Protein AF-A0A951EJJ5-F1 (afdb_monomer)

pLDDT: mean 85.57, std 11.72, range [61.19, 97.31]

Sequence (54 aa):
MNRVEIERKVMSETVVEKTWEIPAHGGKGPLTIALRLPEVTITDSQGRHIVISP

Nearest PDB structures (foldseek):
  9cmi-assembly1_A  TM=5.414E-01  e=8.892E+00  Homo sapiens

Radius of gyration: 14.66 Å; Cα contacts (8 Å, |Δi|>4): 71; chains: 1; bounding box: 37×17×35 Å

Structure (mmCIF, N/CA/C/O backbone):
data_AF-A0A951EJJ5-F1
#
_entry.id   AF-A0A951EJJ5-F1
#
loop_
_atom_site.group_PDB
_atom_site.id
_atom_site.type_symbol
_atom_site.label_atom_id
_atom_site.label_alt_id
_atom_site.label_comp_id
_atom_site.label_asym_id
_atom_site.label_entity_id
_atom_site.label_seq_id
_atom_site.pdbx_PDB_ins_code
_atom_site.Cartn_x
_atom_site.Cartn_y
_atom_site.Cartn_z
_atom_site.occupancy
_atom_site.B_iso_or_equiv
_atom_site.auth_seq_id
_atom_site.auth_comp_id
_atom_site.auth_asym_id
_atom_site.auth_atom_id
_atom_site.pdbx_PDB_model_num
ATOM 1 N N . MET A 1 1 ? -19.518 -4.731 23.618 1.00 61.41 1 MET A N 1
ATOM 2 C CA . MET A 1 1 ? -18.581 -4.207 22.609 1.00 61.41 1 MET A CA 1
ATOM 3 C C . MET A 1 1 ? -17.448 -3.535 23.354 1.00 61.41 1 MET A C 1
ATOM 5 O O . MET A 1 1 ? -17.720 -2.662 24.174 1.00 61.41 1 MET A O 1
ATOM 9 N N . ASN A 1 2 ? -16.221 -4.019 23.189 1.00 85.69 2 ASN A N 1
ATOM 10 C CA . ASN A 1 2 ? -15.063 -3.434 23.863 1.00 85.69 2 ASN A CA 1
ATOM 11 C C . ASN A 1 2 ? -14.640 -2.127 23.156 1.00 85.69 2 ASN A C 1
ATOM 13 O O . ASN A 1 2 ? -15.066 -1.842 22.037 1.00 85.69 2 ASN A O 1
ATOM 17 N N . ARG A 1 3 ? -13.801 -1.315 23.804 1.00 76.00 3 ARG A N 1
ATOM 18 C CA . ARG A 1 3 ? -13.354 -0.021 23.262 1.00 76.00 3 ARG A CA 1
ATOM 19 C C . ARG A 1 3 ? -12.662 -0.138 21.895 1.00 76.00 3 ARG A C 1
ATOM 21 O O . ARG A 1 3 ? -12.894 0.702 21.036 1.00 76.00 3 ARG A O 1
ATOM 28 N N . VAL A 1 4 ? -11.886 -1.199 21.676 1.00 78.44 4 VAL A N 1
ATOM 29 C CA . VAL A 1 4 ? -11.179 -1.463 20.411 1.00 78.44 4 VAL A CA 1
ATOM 30 C C . VAL A 1 4 ? -12.163 -1.773 19.279 1.00 78.44 4 VAL A C 1
ATOM 32 O O . VAL A 1 4 ? -11.968 -1.333 18.151 1.00 78.44 4 VAL A O 1
ATOM 35 N N . GLU A 1 5 ? -13.246 -2.497 19.562 1.00 76.75 5 GLU A N 1
ATOM 36 C CA . GLU A 1 5 ? -14.318 -2.769 18.597 1.00 76.75 5 GLU A CA 1
ATOM 37 C C . GLU A 1 5 ? -15.091 -1.496 18.233 1.00 76.75 5 GLU A C 1
ATOM 39 O O . GLU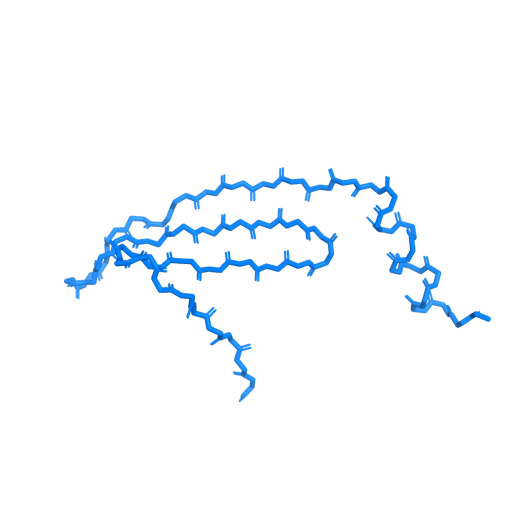 A 1 5 ? -15.425 -1.300 17.066 1.00 76.75 5 GLU A O 1
ATOM 44 N N . ILE A 1 6 ? -15.336 -0.613 19.210 1.00 74.56 6 ILE A N 1
ATOM 45 C CA . ILE A 1 6 ? -15.967 0.697 18.981 1.00 74.56 6 ILE A CA 1
ATOM 46 C C . ILE A 1 6 ? -15.065 1.570 18.101 1.00 74.56 6 ILE A C 1
ATOM 48 O O . ILE A 1 6 ? -15.530 2.099 17.095 1.00 74.56 6 ILE A O 1
ATOM 52 N N . GLU A 1 7 ? -13.778 1.680 18.436 1.00 69.50 7 GLU A N 1
ATOM 53 C CA . GLU A 1 7 ? -12.803 2.466 17.669 1.00 69.50 7 GLU A CA 1
ATOM 54 C C . GLU A 1 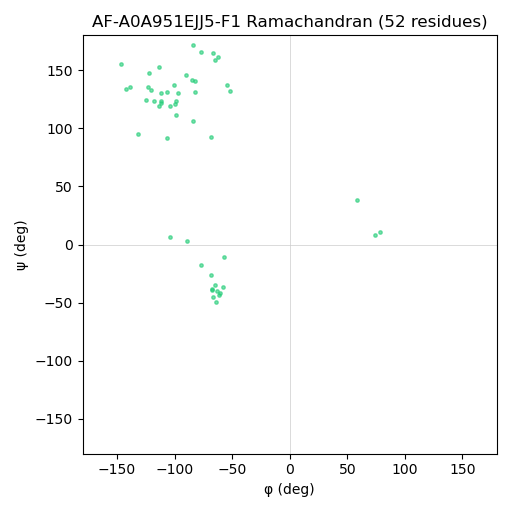7 ? -12.656 1.934 16.234 1.00 69.50 7 GLU A C 1
ATOM 56 O O . GLU A 1 7 ? -12.722 2.713 15.286 1.00 69.50 7 GLU A O 1
ATOM 61 N N . ARG A 1 8 ? -12.573 0.609 16.043 1.00 68.75 8 ARG A N 1
ATOM 62 C CA . ARG A 1 8 ? -12.554 -0.008 14.704 1.00 68.75 8 ARG A CA 1
ATOM 63 C C . ARG A 1 8 ? -13.816 0.289 13.900 1.00 68.75 8 ARG A C 1
ATOM 65 O O . ARG A 1 8 ? -13.714 0.574 12.710 1.00 68.75 8 ARG A O 1
ATOM 72 N N . LYS A 1 9 ? -14.991 0.236 14.531 1.00 68.12 9 LYS A N 1
ATOM 73 C CA . LYS A 1 9 ? -16.265 0.513 13.860 1.00 68.12 9 LYS A CA 1
ATOM 74 C C . LYS A 1 9 ? -16.369 1.981 13.436 1.00 68.12 9 LYS A C 1
ATOM 76 O O . LYS A 1 9 ? -16.680 2.254 12.283 1.00 68.12 9 LYS A O 1
ATOM 81 N N . VAL A 1 10 ? -16.013 2.913 14.317 1.00 66.56 10 VAL A N 1
ATOM 82 C CA . VAL A 1 10 ? -15.989 4.353 14.003 1.00 66.56 10 VAL A CA 1
ATOM 83 C C . VAL A 1 10 ? -14.968 4.667 12.899 1.00 66.56 10 VAL A C 1
ATOM 85 O O . VAL A 1 10 ? -15.262 5.438 11.988 1.00 66.56 10 VAL A O 1
ATOM 88 N N . MET A 1 11 ? -13.794 4.024 12.914 1.00 62.06 11 MET A N 1
ATOM 89 C CA . MET A 1 11 ? -12.817 4.150 11.823 1.00 62.06 11 MET A CA 1
ATOM 90 C C . MET A 1 11 ? -13.334 3.566 10.503 1.00 62.06 11 MET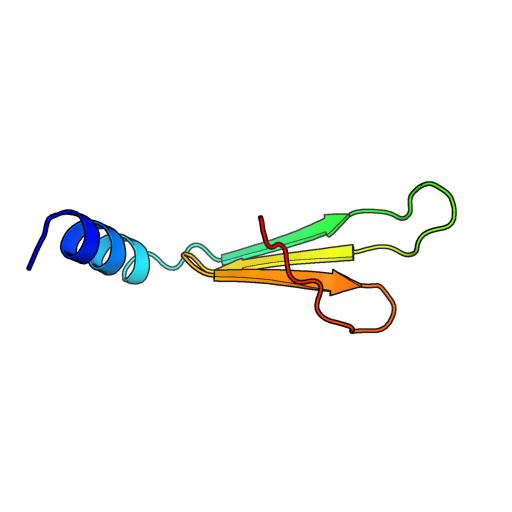 A C 1
ATOM 92 O O . MET A 1 11 ? -13.051 4.132 9.456 1.00 62.06 11 MET A O 1
ATOM 96 N N . SER A 1 12 ? -14.113 2.479 10.533 1.00 61.84 12 SER A N 1
ATOM 97 C CA . SER A 1 12 ? -14.703 1.895 9.318 1.00 61.84 12 SER A CA 1
ATOM 98 C C . SER A 1 12 ? -15.784 2.775 8.680 1.00 61.84 12 SER A C 1
ATOM 100 O O . SER A 1 12 ? -15.990 2.714 7.471 1.00 61.84 12 SER A O 1
ATOM 1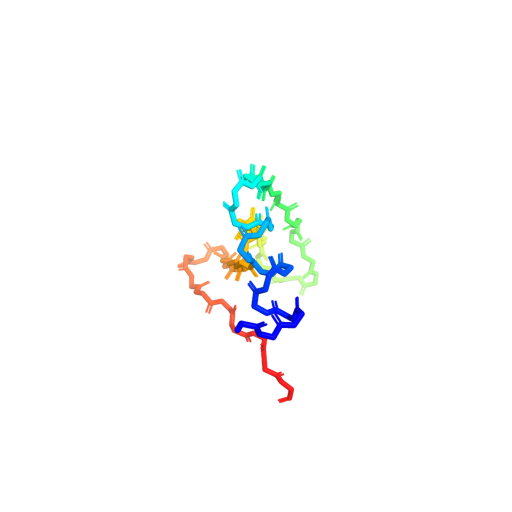02 N N . GLU A 1 13 ? -16.448 3.622 9.473 1.00 64.38 13 GLU A N 1
ATOM 103 C CA . GLU A 1 13 ? -17.458 4.575 8.992 1.00 64.38 13 GLU A CA 1
ATOM 104 C C . GLU A 1 13 ? -16.821 5.807 8.318 1.00 64.38 13 GLU A C 1
ATOM 106 O O . GLU A 1 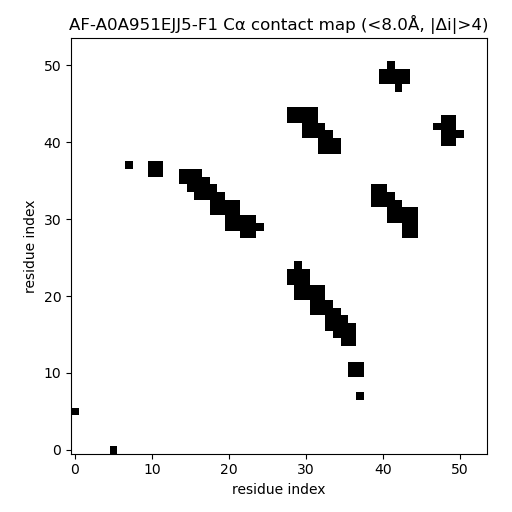13 ? -17.475 6.491 7.532 1.00 64.38 13 GLU A O 1
ATOM 111 N N . THR A 1 14 ? -15.526 6.058 8.551 1.00 61.19 14 THR A N 1
ATOM 112 C CA . THR A 1 14 ? -14.752 7.110 7.875 1.00 61.19 14 THR A CA 1
ATOM 113 C C . THR A 1 14 ? -13.805 6.466 6.867 1.00 61.19 14 THR A C 1
ATOM 115 O O . THR A 1 14 ? -12.682 6.092 7.202 1.00 61.19 14 THR A O 1
ATOM 118 N N . VAL A 1 15 ? -14.244 6.319 5.615 1.00 66.44 15 VAL A N 1
ATOM 119 C CA . VAL A 1 15 ? -13.416 5.720 4.556 1.00 66.44 15 VAL A CA 1
ATOM 120 C C . VAL A 1 15 ? -12.253 6.658 4.225 1.00 66.44 15 VAL A C 1
ATOM 122 O O . VAL A 1 15 ? -12.367 7.560 3.399 1.00 66.44 15 VAL A O 1
ATOM 125 N N . VAL A 1 16 ? -11.116 6.452 4.888 1.00 77.06 16 VAL A N 1
ATOM 126 C CA . VAL A 1 16 ? -9.843 7.050 4.485 1.00 77.06 16 VAL A CA 1
ATOM 127 C C . VAL A 1 16 ? -9.249 6.149 3.417 1.00 77.06 16 VAL A C 1
ATOM 129 O O . VAL A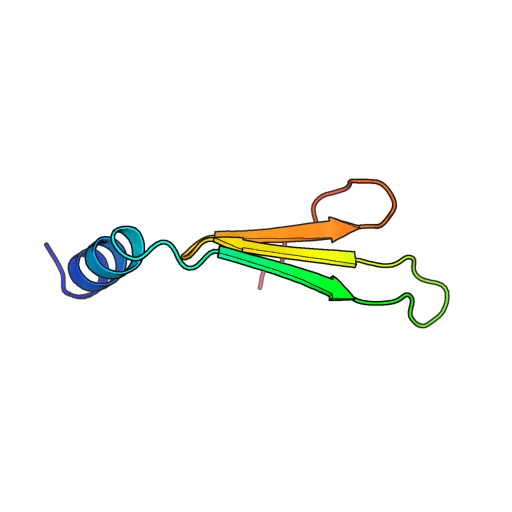 1 16 ? -8.767 5.057 3.719 1.00 77.06 16 VAL A O 1
ATOM 132 N N . GLU A 1 17 ? -9.304 6.618 2.176 1.00 88.75 17 GLU A N 1
ATOM 133 C CA . GLU A 1 17 ? -8.687 5.969 1.028 1.00 88.75 17 GLU A CA 1
ATOM 134 C C . GLU A 1 17 ? -7.531 6.827 0.519 1.00 88.75 17 GLU A C 1
ATOM 136 O O . GLU A 1 17 ? -7.704 8.002 0.185 1.00 88.75 17 GLU A O 1
ATOM 141 N N . LYS A 1 18 ? -6.328 6.251 0.491 1.00 93.56 18 LYS A N 1
ATOM 142 C CA . LYS A 1 18 ? -5.149 6.915 -0.061 1.00 93.56 18 LYS A CA 1
ATOM 143 C C . LYS A 1 18 ? -4.284 5.914 -0.803 1.00 93.56 18 LYS A C 1
ATOM 145 O O . LYS A 1 18 ? -3.942 4.868 -0.260 1.00 93.56 18 LYS A O 1
ATOM 150 N N . THR A 1 19 ? -3.862 6.303 -1.998 1.00 95.50 19 THR A N 1
ATOM 151 C CA . THR A 1 19 ? -2.951 5.521 -2.832 1.00 95.50 19 THR A CA 1
ATOM 152 C C . THR A 1 19 ? -1.728 6.359 -3.153 1.00 95.50 19 THR A C 1
ATOM 154 O O . THR A 1 19 ? -1.851 7.546 -3.462 1.00 95.50 19 THR A O 1
ATOM 157 N N . TRP A 1 20 ? -0.546 5.762 -3.050 1.00 96.81 20 TRP A N 1
ATOM 158 C CA . TRP A 1 20 ? 0.694 6.392 -3.484 1.00 96.81 20 TRP A CA 1
ATOM 159 C C . TRP A 1 20 ? 1.676 5.367 -4.035 1.00 96.81 20 TRP A C 1
ATOM 161 O O . TRP A 1 20 ? 1.646 4.186 -3.683 1.00 96.81 20 TRP A O 1
ATOM 171 N N . GLU A 1 21 ? 2.567 5.849 -4.892 1.00 96.69 21 GLU A N 1
ATOM 172 C CA . GLU A 1 21 ? 3.646 5.057 -5.462 1.00 96.69 21 GLU A CA 1
ATOM 173 C C . GLU A 1 21 ? 4.956 5.344 -4.728 1.00 96.69 21 GLU A C 1
ATOM 175 O 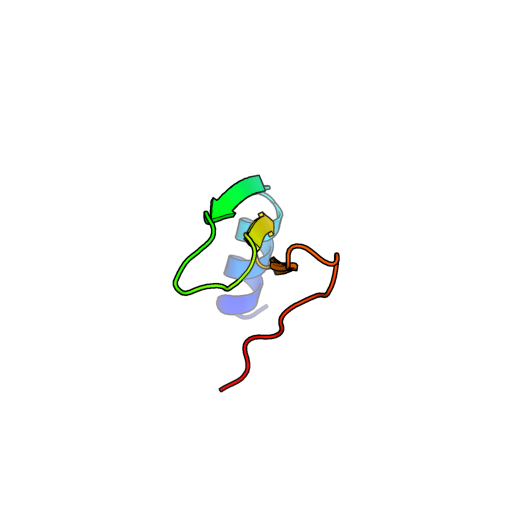O . GLU A 1 21 ? 5.289 6.491 -4.420 1.00 96.69 21 GLU A O 1
ATOM 180 N N . ILE A 1 22 ? 5.709 4.284 -4.451 1.00 95.12 22 ILE A N 1
ATOM 181 C CA . ILE A 1 22 ? 7.097 4.358 -4.013 1.00 95.12 22 ILE A CA 1
ATOM 182 C C . ILE A 1 22 ? 7.970 4.090 -5.242 1.00 95.12 22 ILE A C 1
ATOM 184 O O . ILE A 1 22 ? 7.851 3.018 -5.846 1.00 95.12 22 ILE A O 1
ATOM 188 N N . PRO A 1 23 ? 8.853 5.031 -5.621 1.00 95.56 23 PRO A N 1
ATOM 189 C CA . PRO A 1 23 ? 9.729 4.848 -6.766 1.00 95.56 23 PRO A CA 1
ATOM 190 C C . PRO A 1 23 ? 10.718 3.699 -6.542 1.00 95.56 23 PRO A C 1
ATOM 192 O O . PRO A 1 23 ? 11.028 3.312 -5.414 1.00 95.56 23 PRO A O 1
ATOM 195 N N . ALA A 1 24 ? 11.244 3.177 -7.647 1.00 95.31 24 ALA A N 1
ATOM 196 C CA . ALA A 1 2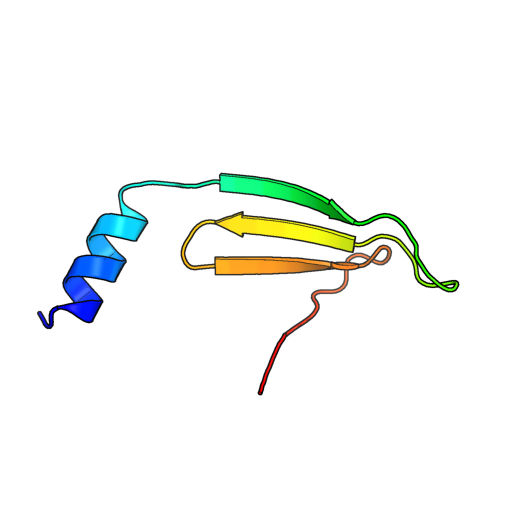4 ? 12.285 2.158 -7.643 1.00 95.31 24 ALA A CA 1
ATOM 197 C C . ALA A 1 24 ? 13.510 2.590 -6.811 1.00 95.31 24 ALA A C 1
ATOM 199 O O . ALA A 1 24 ? 13.987 3.722 -6.920 1.00 95.31 24 ALA A O 1
ATOM 200 N N . HIS A 1 25 ? 14.059 1.666 -6.020 1.00 91.44 25 HIS A N 1
ATOM 201 C CA . HIS A 1 25 ? 15.269 1.886 -5.227 1.00 91.44 25 HIS A CA 1
ATOM 202 C C . HIS A 1 25 ? 16.183 0.654 -5.277 1.00 91.44 25 HIS A C 1
ATOM 204 O O . HIS A 1 25 ? 15.714 -0.477 -5.157 1.00 91.44 25 HIS A O 1
ATOM 210 N N . GLY A 1 26 ? 17.493 0.854 -5.468 1.00 86.81 26 GLY A N 1
ATOM 211 C CA . GLY A 1 26 ? 18.494 -0.223 -5.395 1.00 86.81 26 GLY A CA 1
ATOM 212 C C . GLY A 1 26 ? 18.271 -1.391 -6.369 1.00 86.81 26 GLY A C 1
ATOM 213 O O . GLY A 1 26 ? 18.441 -2.548 -5.990 1.00 86.81 26 GLY A O 1
ATOM 214 N N . GLY A 1 27 ? 17.827 -1.116 -7.601 1.00 86.88 27 GLY A N 1
ATOM 215 C CA . GLY A 1 27 ? 17.532 -2.152 -8.604 1.00 86.88 27 GLY A CA 1
ATOM 216 C C . GLY A 1 27 ? 16.241 -2.943 -8.351 1.00 86.88 27 GLY A C 1
ATOM 217 O O . GLY A 1 27 ? 15.980 -3.927 -9.040 1.00 86.88 27 GLY A O 1
ATOM 218 N N . LYS A 1 28 ? 15.426 -2.540 -7.370 1.00 87.81 28 LYS A N 1
ATOM 219 C CA . LYS A 1 28 ? 14.068 -3.060 -7.162 1.00 87.81 28 LYS A CA 1
ATOM 220 C C . LYS A 1 28 ? 13.063 -2.219 -7.947 1.00 87.81 28 LYS A C 1
ATOM 222 O O . LYS A 1 28 ? 13.252 -1.014 -8.085 1.00 87.81 28 LYS A O 1
ATOM 227 N N . GLY A 1 29 ? 12.006 -2.855 -8.454 1.00 92.31 29 GLY A N 1
ATOM 228 C CA . GLY A 1 29 ? 10.904 -2.155 -9.120 1.00 92.31 29 GLY A CA 1
ATOM 229 C C . GLY A 1 29 ? 10.098 -1.272 -8.154 1.00 92.31 29 GLY A C 1
ATOM 230 O O . GLY A 1 29 ? 10.240 -1.421 -6.938 1.00 92.31 29 GLY A O 1
ATOM 231 N N . PRO A 1 30 ? 9.265 -0.354 -8.675 1.00 96.62 30 PRO A N 1
ATOM 232 C CA . PRO A 1 30 ? 8.390 0.482 -7.854 1.00 96.62 30 PRO A CA 1
ATOM 233 C C . PRO A 1 30 ? 7.365 -0.351 -7.069 1.00 96.62 30 PRO A C 1
ATOM 235 O O . PRO A 1 30 ? 7.078 -1.502 -7.419 1.00 96.62 30 PRO A O 1
ATOM 238 N N . LEU A 1 31 ? 6.796 0.257 -6.027 1.00 96.50 31 LEU A N 1
ATOM 239 C CA . LEU A 1 31 ? 5.705 -0.307 -5.229 1.00 96.50 31 LEU A CA 1
ATOM 240 C C . LEU A 1 31 ? 4.497 0.628 -5.250 1.00 96.50 31 LEU A C 1
ATOM 242 O O . LEU A 1 31 ? 4.651 1.844 -5.240 1.00 96.50 31 LEU A O 1
ATOM 246 N N . THR A 1 32 ? 3.299 0.064 -5.194 1.00 97.19 32 THR A N 1
ATOM 247 C CA . THR A 1 32 ? 2.067 0.806 -4.905 1.00 97.19 32 THR A CA 1
ATOM 248 C C . THR A 1 32 ? 1.618 0.478 -3.491 1.00 97.19 32 THR A C 1
ATOM 250 O O . THR A 1 32 ? 1.541 -0.697 -3.130 1.00 97.19 32 THR A O 1
ATOM 253 N N . ILE A 1 33 ? 1.306 1.500 -2.695 1.00 96.00 33 ILE A N 1
ATOM 254 C CA . ILE A 1 33 ? 0.659 1.336 -1.393 1.00 96.00 33 ILE A CA 1
ATOM 255 C C . ILE A 1 33 ? -0.752 1.903 -1.481 1.00 96.00 33 ILE A C 1
ATOM 257 O O . ILE A 1 33 ? -0.934 3.079 -1.797 1.00 96.00 33 ILE A O 1
ATOM 261 N N . ALA A 1 34 ? -1.734 1.063 -1.169 1.00 95.12 34 ALA A N 1
ATOM 262 C CA . ALA A 1 34 ? -3.130 1.440 -1.018 1.00 95.12 34 ALA A CA 1
ATOM 263 C C . ALA A 1 34 ? -3.543 1.270 0.449 1.00 95.12 34 ALA A C 1
ATOM 265 O O . ALA A 1 34 ? -3.487 0.171 1.005 1.00 95.12 34 ALA A O 1
ATOM 266 N N . LEU A 1 35 ? -3.946 2.373 1.075 1.00 92.00 35 LEU A N 1
ATOM 267 C CA . LEU A 1 35 ? -4.482 2.426 2.429 1.00 92.00 35 LEU A CA 1
ATOM 268 C C . LEU A 1 35 ? -5.998 2.594 2.348 1.00 92.00 35 LEU A C 1
ATOM 270 O O . LEU A 1 35 ? -6.476 3.608 1.839 1.00 92.00 35 LEU A O 1
ATOM 274 N N . ARG A 1 36 ? -6.731 1.629 2.900 1.00 89.06 36 ARG A N 1
ATOM 275 C CA . ARG A 1 36 ? -8.173 1.697 3.145 1.00 89.06 36 ARG A CA 1
ATOM 276 C C . ARG A 1 36 ? -8.398 1.254 4.578 1.00 89.06 36 ARG A C 1
ATOM 278 O O . ARG A 1 36 ? -8.459 0.060 4.824 1.00 89.06 36 ARG A O 1
ATOM 285 N N . LEU A 1 37 ? -8.476 2.188 5.526 1.00 82.56 37 LEU A N 1
ATOM 286 C CA . LEU A 1 37 ? -8.470 1.825 6.949 1.00 82.56 37 LEU A CA 1
ATOM 287 C C . LEU A 1 37 ? -9.529 0.753 7.287 1.00 82.56 37 LEU A C 1
ATOM 289 O O . LEU A 1 37 ? -10.688 0.909 6.901 1.00 82.56 37 LEU A O 1
ATOM 293 N N . PRO A 1 38 ? -9.150 -0.312 8.022 1.00 83.50 38 PRO A N 1
ATOM 294 C CA . PRO A 1 38 ? -7.841 -0.563 8.649 1.00 83.50 38 PRO A CA 1
ATOM 295 C C . PRO A 1 38 ? -6.821 -1.301 7.755 1.00 83.50 38 PRO A C 1
ATOM 297 O O . PRO A 1 38 ? -5.739 -1.654 8.215 1.00 83.50 38 PRO A O 1
ATOM 300 N N . GLU A 1 39 ? -7.172 -1.586 6.510 1.00 87.38 39 GLU A N 1
ATOM 301 C CA . GLU A 1 39 ? -6.414 -2.409 5.575 1.00 87.38 39 GLU A CA 1
ATOM 302 C C . GLU A 1 39 ? -5.298 -1.623 4.872 1.00 87.38 39 GLU A C 1
ATOM 304 O O . GLU A 1 39 ? -5.458 -0.470 4.459 1.00 87.38 39 GLU A O 1
ATOM 309 N N . VAL A 1 40 ? -4.155 -2.289 4.699 1.00 91.88 40 VAL A N 1
ATOM 310 C CA . VAL A 1 40 ? -3.026 -1.814 3.893 1.00 91.88 40 VAL A CA 1
ATOM 311 C C . VAL A 1 40 ? -2.699 -2.891 2.871 1.00 91.88 40 VAL A C 1
ATOM 313 O O . VAL A 1 40 ? -2.419 -4.029 3.241 1.00 91.88 40 VAL A O 1
ATOM 316 N N . THR A 1 41 ? -2.704 -2.527 1.592 1.00 95.50 41 THR A N 1
ATOM 317 C CA . THR A 1 41 ? -2.236 -3.385 0.500 1.00 95.50 41 THR A CA 1
ATOM 318 C C . THR A 1 41 ? -0.965 -2.797 -0.091 1.00 95.50 41 THR A C 1
ATOM 320 O O . THR A 1 41 ? -0.919 -1.612 -0.422 1.00 95.50 41 THR A O 1
ATOM 323 N N . ILE A 1 42 ? 0.064 -3.631 -0.231 1.00 96.25 42 ILE A N 1
ATOM 324 C CA . ILE A 1 42 ? 1.315 -3.279 -0.900 1.00 96.25 42 ILE A CA 1
ATOM 325 C C . ILE A 1 42 ? 1.468 -4.197 -2.106 1.00 96.25 42 ILE A C 1
ATOM 327 O O . ILE A 1 42 ? 1.484 -5.418 -1.949 1.00 96.25 42 ILE A O 1
ATOM 331 N N . THR A 1 43 ? 1.612 -3.605 -3.286 1.00 97.31 43 THR A N 1
ATOM 332 C CA . THR A 1 43 ? 1.750 -4.328 -4.552 1.00 97.31 43 THR A CA 1
ATOM 333 C C . THR A 1 43 ? 3.071 -3.959 -5.207 1.00 97.31 43 THR A C 1
ATOM 335 O O . THR A 1 43 ? 3.416 -2.780 -5.287 1.00 97.31 43 THR A O 1
ATOM 338 N N . ASP A 1 44 ? 3.828 -4.949 -5.670 1.00 95.88 44 ASP A N 1
ATOM 339 C CA . ASP A 1 44 ? 5.061 -4.696 -6.411 1.00 95.88 44 ASP A CA 1
ATOM 340 C C . ASP A 1 44 ? 4.822 -4.436 -7.905 1.00 95.88 44 ASP A C 1
ATOM 342 O O . ASP A 1 44 ? 3.730 -4.622 -8.438 1.00 95.88 44 ASP A O 1
ATOM 346 N N . SER A 1 45 ? 5.881 -4.035 -8.608 1.00 95.19 45 SER A N 1
ATOM 347 C CA . SER A 1 45 ? 5.864 -3.816 -10.063 1.00 95.19 45 SER A CA 1
ATOM 348 C C . SER A 1 45 ? 5.433 -5.018 -10.922 1.00 95.19 45 SER A C 1
ATOM 350 O O . SER A 1 45 ? 5.248 -4.859 -12.123 1.00 95.19 45 SER A O 1
ATOM 352 N N . GLN A 1 46 ? 5.317 -6.217 -10.343 1.00 95.88 46 GLN A N 1
ATOM 353 C CA . GLN A 1 46 ? 4.854 -7.435 -11.012 1.00 95.88 46 GLN A CA 1
ATOM 354 C C . GLN A 1 46 ? 3.411 -7.795 -10.617 1.00 95.88 46 GLN A C 1
ATOM 356 O O . GLN A 1 46 ? 2.927 -8.866 -10.975 1.00 95.88 46 GLN A O 1
ATOM 361 N N . GLY A 1 47 ? 2.723 -6.932 -9.863 1.00 94.69 47 GLY A N 1
ATOM 362 C CA . GLY A 1 47 ? 1.360 -7.171 -9.392 1.00 94.69 47 GLY A CA 1
ATOM 363 C C . GLY A 1 47 ? 1.269 -8.119 -8.192 1.00 94.69 47 GLY A C 1
ATOM 364 O O . GLY A 1 47 ? 0.174 -8.559 -7.850 1.00 94.69 47 GLY A O 1
ATOM 365 N N . ARG A 1 48 ? 2.389 -8.466 -7.544 1.00 96.44 48 ARG A N 1
ATOM 366 C CA . ARG A 1 48 ? 2.393 -9.378 -6.391 1.00 96.44 48 ARG A CA 1
ATOM 367 C C . ARG A 1 48 ? 2.113 -8.612 -5.106 1.00 96.44 48 ARG A C 1
ATOM 369 O O . ARG A 1 48 ? 2.634 -7.516 -4.910 1.00 96.44 48 ARG A O 1
ATOM 376 N N . HIS A 1 49 ? 1.350 -9.227 -4.209 1.00 96.12 49 HIS A N 1
ATOM 377 C CA . HIS A 1 49 ? 1.057 -8.668 -2.893 1.00 96.12 49 HIS A CA 1
ATOM 378 C C . HIS A 1 49 ? 2.208 -8.950 -1.922 1.00 96.12 49 HIS A C 1
ATOM 380 O O . HIS A 1 49 ? 2.663 -10.089 -1.799 1.00 96.12 49 HIS A O 1
ATOM 386 N N . ILE A 1 50 ? 2.657 -7.916 -1.215 1.00 93.69 50 ILE A N 1
ATOM 387 C CA . ILE A 1 50 ? 3.664 -8.016 -0.158 1.00 93.69 50 ILE A CA 1
ATOM 388 C C . ILE A 1 50 ? 2.947 -8.036 1.190 1.00 93.69 50 ILE A C 1
ATOM 390 O O . ILE A 1 50 ? 2.203 -7.114 1.525 1.00 93.69 50 ILE A O 1
ATOM 394 N N . VAL A 1 51 ? 3.199 -9.082 1.975 1.00 92.56 51 VAL A N 1
ATOM 395 C CA . VAL A 1 51 ? 2.697 -9.216 3.345 1.00 92.56 51 VAL A CA 1
ATOM 396 C C . VAL A 1 51 ? 3.783 -8.766 4.315 1.00 92.56 51 VAL A C 1
ATOM 398 O O . VAL A 1 51 ? 4.925 -9.210 4.217 1.00 92.56 51 VAL A O 1
ATOM 401 N N . ILE A 1 52 ? 3.420 -7.898 5.260 1.00 83.38 52 ILE A N 1
ATOM 402 C CA . ILE A 1 52 ? 4.274 -7.529 6.390 1.00 83.38 52 ILE A CA 1
ATOM 403 C C . ILE A 1 52 ? 3.812 -8.353 7.591 1.00 83.38 52 ILE A C 1
ATOM 405 O O . ILE A 1 52 ? 2.710 -8.146 8.098 1.00 83.38 52 ILE A O 1
ATOM 409 N N . SER A 1 53 ? 4.647 -9.288 8.033 1.00 83.88 53 SER A N 1
ATOM 410 C CA . SER A 1 53 ? 4.471 -10.021 9.289 1.00 83.88 53 SER A CA 1
ATOM 411 C C . SER A 1 53 ? 5.595 -9.657 10.268 1.00 83.88 53 SER A C 1
ATOM 413 O O . SER A 1 53 ? 6.674 -9.283 9.801 1.00 83.88 53 SER A O 1
ATOM 415 N N . PRO A 1 54 ? 5.365 -9.747 11.593 1.00 74.88 54 PRO A N 1
ATOM 416 C CA . PRO A 1 54 ? 6.435 -9.701 12.591 1.00 74.88 54 PRO A CA 1
ATOM 417 C C . PRO A 1 54 ? 7.518 -10.757 12.352 1.00 74.88 54 PRO A C 1
ATOM 419 O O . PRO A 1 54 ? 7.192 -11.811 11.751 1.00 74.88 54 PRO A O 1
#

Mean predicted aligned error: 8.1 Å

Solvent-accessible surface area (backbone atoms only — not comparable to full-atom values): 3358 Å² total; per-residue (Å²): 132,56,72,68,56,51,53,52,50,58,44,56,75,51,80,50,71,50,75,52,75,44,75,59,57,95,93,41,67,34,35,41,41,40,38,44,57,94,47,75,48,36,30,41,73,83,74,46,78,61,83,90,74,136

Foldseek 3Di:
DDPVVVVQVVLLVDFDWDKDKACDDPPFHIWIWIDGPPDI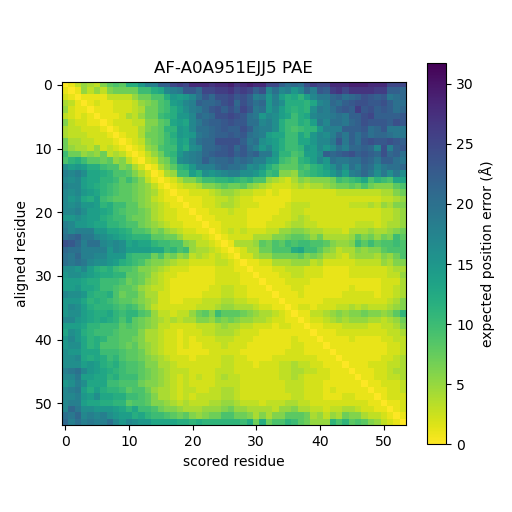WIAGPVRDTDDDDD

Secondary structure (DSSP, 8-state):
--HHHHHHHHHHHS--EEEEEEPP-TTPPPEEEEEETTEEEEEETTSPEEP---